Protein AF-A0A354Q6D8-F1 (afdb_monomer)

Mean predicted aligned error: 4.7 Å

Structure (mmCIF, N/CA/C/O backbone):
data_AF-A0A354Q6D8-F1
#
_entry.id   AF-A0A354Q6D8-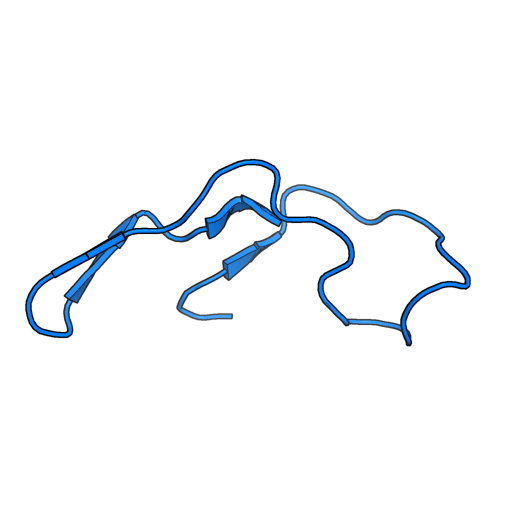F1
#
loop_
_atom_site.group_PDB
_atom_site.id
_atom_site.type_symbol
_atom_site.label_atom_id
_atom_site.label_alt_id
_atom_site.label_comp_id
_atom_site.label_asym_id
_atom_site.label_entity_id
_atom_site.label_seq_id
_atom_site.pdbx_PDB_ins_code
_atom_site.Cartn_x
_atom_site.Cartn_y
_atom_site.Cartn_z
_atom_site.occupancy
_atom_site.B_iso_or_equiv
_atom_site.auth_seq_id
_atom_site.auth_comp_id
_atom_site.auth_asym_id
_atom_site.auth_atom_id
_atom_site.pdbx_PDB_model_num
ATOM 1 N N . PRO A 1 1 ? -2.347 -4.891 2.895 1.00 61.97 1 PRO A N 1
ATOM 2 C CA . PRO A 1 1 ? -2.853 -5.313 1.564 1.00 61.97 1 PRO A CA 1
ATOM 3 C C . PRO A 1 1 ? -4.311 -4.919 1.287 1.00 61.97 1 PRO A C 1
ATOM 5 O O . PRO A 1 1 ? -4.584 -4.396 0.223 1.00 61.97 1 PRO A O 1
ATOM 8 N N . ASN A 1 2 ? -5.255 -5.135 2.213 1.00 75.31 2 ASN A N 1
ATOM 9 C CA . ASN A 1 2 ? -6.676 -4.901 1.897 1.00 75.31 2 ASN A CA 1
ATOM 10 C C . ASN A 1 2 ? -7.026 -3.422 1.655 1.00 75.31 2 ASN A C 1
ATOM 12 O O . ASN A 1 2 ? -7.970 -3.143 0.931 1.00 75.31 2 ASN A O 1
ATOM 16 N N . VAL A 1 3 ? -6.263 -2.491 2.239 1.00 82.44 3 VAL A N 1
ATOM 17 C CA . VAL A 1 3 ? -6.473 -1.032 2.143 1.00 82.44 3 VAL A CA 1
ATOM 18 C C . VAL A 1 3 ? -5.483 -0.320 1.218 1.00 82.44 3 VAL A C 1
ATOM 20 O O . VAL A 1 3 ? -5.683 0.854 0.921 1.00 82.44 3 VAL A O 1
ATOM 23 N N . HIS A 1 4 ? -4.441 -1.017 0.757 1.00 87.88 4 HIS A N 1
ATOM 24 C CA . HIS A 1 4 ? -3.364 -0.455 -0.058 1.00 87.88 4 HIS A CA 1
ATOM 25 C C . HIS A 1 4 ? -3.201 -1.281 -1.327 1.00 87.88 4 HIS A C 1
ATOM 27 O O . HIS A 1 4 ? -3.050 -2.502 -1.255 1.00 87.88 4 HIS A O 1
ATOM 33 N N . GLN A 1 5 ? -3.209 -0.612 -2.468 1.00 86.94 5 GLN A N 1
ATOM 34 C CA . GLN A 1 5 ? -2.971 -1.205 -3.769 1.00 86.94 5 GLN A CA 1
ATOM 35 C C . GLN A 1 5 ? -1.605 -0.743 -4.266 1.00 86.94 5 GLN A C 1
ATOM 37 O O . GLN A 1 5 ? -1.444 0.431 -4.583 1.00 86.94 5 GLN A O 1
ATOM 42 N N . ALA A 1 6 ? -0.652 -1.674 -4.331 1.00 89.00 6 ALA A N 1
ATOM 43 C CA . ALA A 1 6 ? 0.673 -1.412 -4.878 1.00 89.00 6 ALA A CA 1
ATOM 44 C C . ALA A 1 6 ? 0.586 -1.229 -6.398 1.00 89.00 6 ALA A C 1
ATOM 46 O O . ALA A 1 6 ? 0.100 -2.117 -7.107 1.00 89.00 6 ALA A O 1
ATOM 47 N N . VAL A 1 7 ? 1.030 -0.076 -6.885 1.00 86.31 7 VAL A N 1
ATOM 48 C CA . VAL A 1 7 ? 1.050 0.294 -8.307 1.00 86.31 7 VAL A CA 1
ATOM 49 C C . VAL A 1 7 ? 2.457 0.138 -8.888 1.00 86.31 7 VAL A C 1
ATOM 51 O O . VAL A 1 7 ? 2.603 -0.085 -10.089 1.00 86.31 7 VAL A O 1
ATOM 54 N N . GLY A 1 8 ? 3.488 0.176 -8.041 1.00 85.44 8 GLY A N 1
ATOM 55 C CA . GLY A 1 8 ? 4.876 -0.035 -8.436 1.00 85.44 8 GLY A CA 1
ATOM 56 C C . GLY A 1 8 ? 5.774 -0.411 -7.263 1.00 85.44 8 GL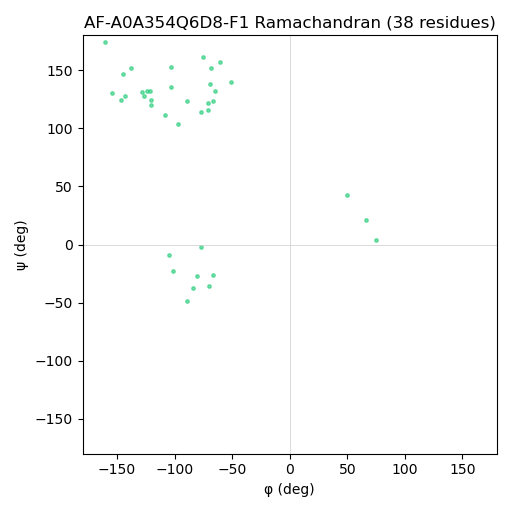Y A C 1
ATOM 57 O O . GLY A 1 8 ? 5.351 -0.432 -6.111 1.00 85.44 8 GLY A O 1
ATOM 58 N N . VAL A 1 9 ? 7.026 -0.729 -7.580 1.00 86.94 9 VAL A N 1
ATOM 59 C CA . VAL A 1 9 ? 8.097 -0.916 -6.597 1.00 86.94 9 VAL A CA 1
ATOM 60 C C . VAL A 1 9 ? 9.192 0.081 -6.942 1.00 86.94 9 VAL A C 1
ATOM 62 O O . VAL A 1 9 ? 9.568 0.201 -8.109 1.00 86.94 9 VAL A O 1
ATOM 65 N N . VAL A 1 10 ? 9.678 0.803 -5.937 1.00 84.56 10 VAL A N 1
ATOM 66 C CA . VAL A 1 10 ? 10.753 1.787 -6.073 1.00 84.56 10 VAL A CA 1
ATOM 67 C C . VAL A 1 10 ? 11.856 1.412 -5.097 1.00 84.56 10 VAL A C 1
ATOM 69 O O . VAL A 1 10 ? 11.579 1.139 -3.930 1.00 84.56 10 VAL A O 1
ATOM 72 N N . GLU A 1 11 ? 13.099 1.395 -5.574 1.00 81.31 11 GLU A N 1
ATOM 73 C CA . GLU A 1 11 ? 14.263 1.225 -4.708 1.00 81.31 11 GLU A CA 1
ATOM 74 C C . GLU A 1 11 ? 14.451 2.503 -3.882 1.00 81.31 11 GLU A C 1
ATOM 76 O O . GLU A 1 11 ? 14.660 3.588 -4.427 1.00 81.31 11 GLU A O 1
ATOM 81 N N . SER A 1 12 ? 14.315 2.385 -2.562 1.00 81.62 12 SER A N 1
ATOM 82 C CA . SER A 1 12 ? 14.468 3.496 -1.627 1.00 81.62 12 SER A CA 1
ATOM 83 C C . SER A 1 12 ? 15.145 3.012 -0.357 1.00 81.62 12 SER A C 1
ATOM 85 O O . SER A 1 12 ? 14.662 2.091 0.290 1.00 81.62 12 SER A O 1
ATOM 87 N N . ASP A 1 13 ? 16.213 3.695 0.050 1.00 84.38 13 ASP A N 1
ATOM 88 C CA . ASP A 1 13 ? 16.908 3.432 1.318 1.00 84.38 13 ASP A CA 1
ATOM 89 C C . ASP A 1 13 ? 16.148 3.996 2.534 1.00 84.38 13 ASP A C 1
ATOM 91 O O . ASP A 1 13 ? 16.594 3.883 3.676 1.00 84.38 13 ASP A O 1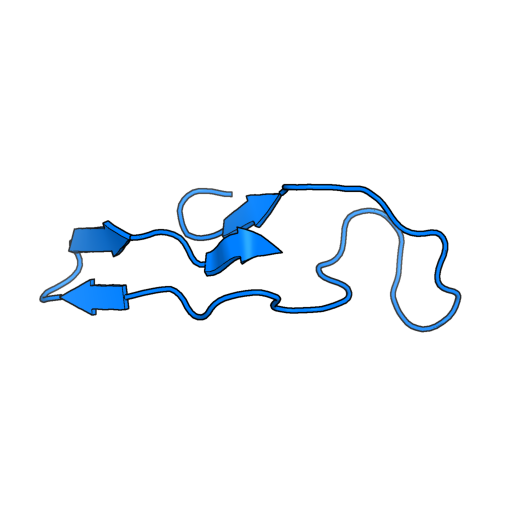
ATOM 95 N N . SER A 1 14 ? 15.012 4.663 2.298 1.00 83.00 14 SER A N 1
ATOM 96 C CA . SER A 1 14 ? 14.267 5.379 3.341 1.00 83.00 14 SER A CA 1
ATOM 97 C C . SER A 1 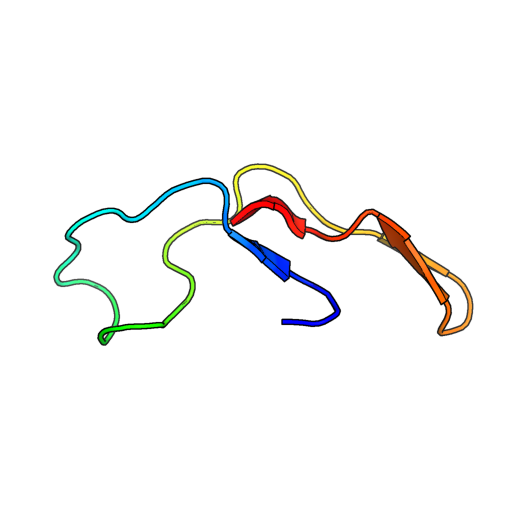14 ? 13.392 4.457 4.187 1.00 83.00 14 SER A C 1
ATOM 99 O O . SER A 1 14 ? 13.094 4.784 5.337 1.00 83.00 14 SER A O 1
ATOM 101 N N . VAL A 1 15 ? 12.957 3.324 3.630 1.00 84.25 15 VAL A N 1
ATOM 102 C CA . VAL A 1 15 ? 12.102 2.349 4.314 1.00 84.25 15 VAL A CA 1
ATOM 103 C C . VAL A 1 15 ? 12.572 0.918 4.028 1.00 84.25 15 VAL A C 1
ATOM 105 O O . VAL A 1 15 ? 13.147 0.672 2.974 1.00 84.25 15 VAL A O 1
ATOM 108 N N . PRO A 1 16 ? 12.329 -0.035 4.945 1.00 82.12 16 PRO A N 1
ATOM 109 C CA . PRO A 1 16 ? 12.635 -1.445 4.722 1.00 82.12 16 PRO A CA 1
ATOM 110 C C . PRO A 1 16 ? 11.878 -2.053 3.535 1.00 82.12 16 PRO A C 1
ATOM 112 O O . PRO A 1 16 ? 10.774 -1.622 3.191 1.00 82.12 16 PRO A O 1
ATOM 115 N N . ASP A 1 17 ? 12.430 -3.134 2.986 1.00 80.19 17 ASP A N 1
ATOM 116 C CA . ASP A 1 17 ? 11.797 -3.920 1.927 1.00 80.19 17 ASP A CA 1
ATOM 117 C C . ASP A 1 17 ? 10.355 -4.322 2.280 1.00 80.19 17 ASP A C 1
ATOM 119 O O . ASP A 1 17 ? 10.054 -4.760 3.394 1.00 80.19 17 ASP A O 1
ATOM 123 N N . ASN A 1 18 ? 9.467 -4.254 1.283 1.00 81.56 18 ASN A N 1
ATOM 124 C CA . ASN A 1 18 ? 8.026 -4.534 1.392 1.00 81.56 18 ASN A CA 1
ATOM 125 C C . ASN A 1 18 ? 7.232 -3.550 2.268 1.00 81.56 18 ASN A C 1
ATOM 127 O O . ASN A 1 18 ? 6.122 -3.872 2.709 1.00 81.56 18 ASN A O 1
ATOM 131 N N . GLN A 1 19 ? 7.760 -2.348 2.495 1.00 84.81 19 GLN A N 1
ATOM 132 C CA . GLN A 1 19 ? 7.036 -1.264 3.146 1.00 84.81 19 GLN A CA 1
ATOM 133 C C . GLN A 1 19 ? 6.560 -0.211 2.135 1.00 84.81 19 GLN A C 1
ATOM 135 O O . GLN A 1 19 ? 7.128 -0.047 1.060 1.00 84.81 19 GLN A O 1
ATOM 140 N N . VAL A 1 20 ? 5.471 0.485 2.472 1.00 82.88 20 VAL A N 1
ATOM 141 C CA . VAL A 1 20 ? 4.945 1.591 1.661 1.00 82.88 20 VAL A CA 1
ATOM 142 C C . VAL A 1 20 ? 5.943 2.745 1.697 1.00 82.88 20 VAL A C 1
ATOM 144 O O . VAL A 1 20 ? 6.285 3.217 2.781 1.00 82.88 20 VAL A O 1
ATOM 147 N N . VAL A 1 21 ? 6.396 3.178 0.520 1.00 84.94 21 VAL A N 1
ATOM 148 C CA . VAL A 1 21 ? 7.355 4.281 0.358 1.00 84.94 21 VAL A CA 1
ATOM 149 C C . VAL A 1 21 ? 6.619 5.615 0.243 1.00 84.94 21 VAL A C 1
ATOM 151 O O . VAL A 1 21 ? 6.949 6.567 0.945 1.00 84.94 21 VAL A O 1
ATOM 154 N N . GLU A 1 22 ? 5.601 5.677 -0.617 1.00 83.56 22 GLU A N 1
ATOM 155 C CA . GLU A 1 22 ? 4.846 6.892 -0.913 1.00 83.56 22 GLU A CA 1
ATOM 156 C C . GLU A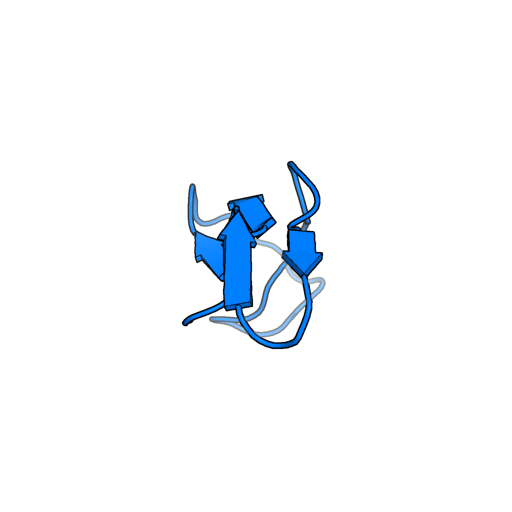 1 22 ? 3.371 6.559 -1.169 1.00 83.56 22 GLU A C 1
ATOM 158 O O . GLU A 1 22 ? 3.042 5.510 -1.714 1.00 83.56 22 GLU A O 1
ATOM 163 N N . GLU A 1 23 ? 2.471 7.464 -0.783 1.00 84.62 23 GLU A N 1
ATOM 164 C CA . GLU A 1 23 ? 1.060 7.396 -1.160 1.00 84.62 23 GLU A CA 1
ATOM 165 C C . GLU A 1 23 ? 0.809 8.295 -2.375 1.00 84.62 23 GLU A C 1
ATOM 167 O O . GLU A 1 23 ? 0.701 9.515 -2.247 1.00 84.62 23 GLU A O 1
ATOM 172 N N . CYS A 1 24 ? 0.662 7.703 -3.562 1.00 85.12 24 CYS A N 1
ATOM 173 C CA . CYS A 1 24 ? 0.360 8.464 -4.775 1.00 85.12 24 CYS A CA 1
ATOM 174 C C . CYS A 1 24 ? -1.072 9.022 -4.756 1.00 85.12 24 CYS A C 1
ATOM 176 O O . CYS A 1 24 ? -1.333 10.108 -5.274 1.00 85.12 24 CYS A O 1
ATOM 178 N N . LEU A 1 25 ? -2.027 8.266 -4.193 1.00 87.31 25 LEU A N 1
ATOM 179 C CA . LEU A 1 25 ? -3.432 8.673 -4.085 1.00 87.31 25 LEU A CA 1
ATOM 180 C C . LEU A 1 25 ? -4.075 8.128 -2.802 1.00 87.31 25 LEU A C 1
ATOM 182 O O . LEU A 1 25 ? -4.163 6.916 -2.616 1.00 87.31 25 LEU A O 1
ATOM 186 N N . GLY A 1 26 ? -4.635 9.021 -1.979 1.00 88.12 26 GLY A N 1
ATOM 187 C CA . GLY A 1 26 ? -5.222 8.665 -0.681 1.00 88.12 26 GLY A CA 1
ATOM 188 C C . GLY A 1 26 ? -6.459 7.760 -0.767 1.00 88.12 26 GLY A C 1
ATOM 189 O O . GLY A 1 26 ? -7.393 8.019 -1.529 1.00 88.12 26 GLY A O 1
ATOM 190 N N . GLY A 1 27 ? -6.489 6.694 0.027 1.00 90.31 27 GLY A N 1
ATOM 191 C CA . GLY A 1 27 ? -7.635 5.783 0.122 1.00 90.31 27 GLY A CA 1
ATOM 192 C C . GLY A 1 27 ? -8.806 6.370 0.917 1.00 90.31 27 GLY A C 1
ATOM 193 O O . GLY A 1 27 ? -8.637 7.292 1.711 1.00 90.31 27 GLY A O 1
ATOM 194 N N . TYR A 1 28 ? -10.004 5.806 0.740 1.00 91.56 28 TYR A N 1
ATOM 195 C CA . TYR A 1 28 ? -11.193 6.184 1.511 1.00 91.56 28 TYR A CA 1
ATOM 196 C C . TYR A 1 28 ? -11.862 4.960 2.129 1.00 91.56 28 TYR A C 1
ATOM 198 O O . TYR A 1 28 ? -12.172 3.977 1.445 1.00 91.56 28 TYR A O 1
ATOM 206 N N . ILE A 1 29 ? -12.14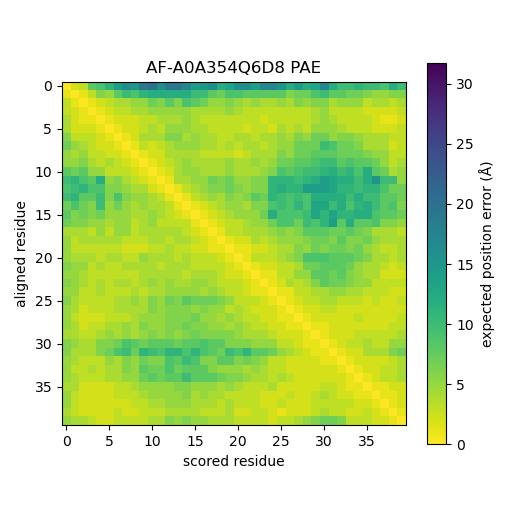9 5.062 3.426 1.00 91.38 29 ILE A N 1
ATOM 207 C CA . ILE A 1 29 ? -12.900 4.070 4.191 1.00 91.38 29 ILE A CA 1
ATOM 208 C C . ILE A 1 29 ? -14.133 4.763 4.764 1.00 91.38 29 ILE A C 1
ATOM 210 O O . ILE A 1 29 ? -14.018 5.769 5.461 1.00 91.38 29 ILE A O 1
ATOM 214 N N . LEU A 1 30 ? -15.313 4.219 4.4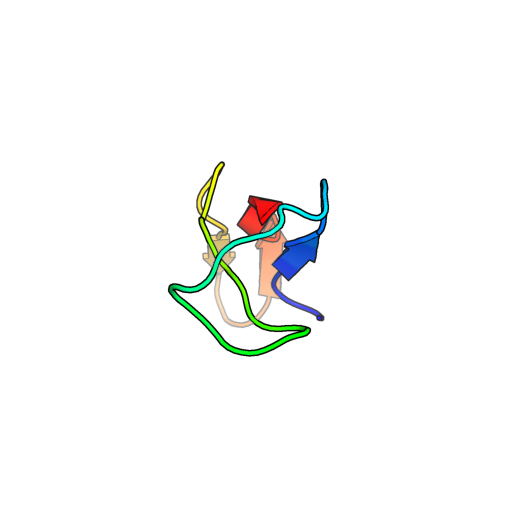78 1.00 91.81 30 LEU A N 1
ATOM 215 C CA . LEU A 1 30 ? -16.586 4.727 4.977 1.00 91.81 30 LEU A CA 1
ATOM 216 C C . LEU A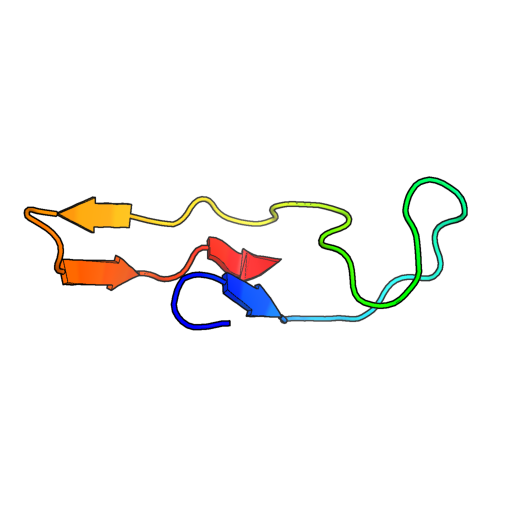 1 30 ? -17.276 3.631 5.784 1.00 91.81 30 LEU A C 1
ATOM 218 O O . LEU A 1 30 ? -17.573 2.561 5.256 1.00 91.81 30 LEU A O 1
ATOM 222 N N . HIS A 1 31 ? -17.531 3.895 7.067 1.00 90.75 31 HIS A N 1
ATOM 223 C CA . HIS A 1 31 ? -18.202 2.958 7.979 1.00 90.75 31 HIS A CA 1
ATOM 224 C C . HIS A 1 31 ? -17.598 1.539 7.961 1.00 90.75 31 HIS A C 1
ATOM 226 O O . HIS A 1 31 ? -18.313 0.541 7.907 1.00 90.75 31 HIS A O 1
ATOM 232 N N . GLY A 1 32 ? -16.265 1.440 7.949 1.00 85.56 32 GLY A N 1
ATOM 233 C CA . GLY A 1 32 ? -15.558 0.155 7.927 1.00 85.56 32 GLY A CA 1
ATOM 234 C C . GLY A 1 32 ? -15.578 -0.576 6.578 1.00 85.56 32 GLY A C 1
ATOM 235 O O . GLY A 1 32 ? -15.036 -1.675 6.485 1.00 85.56 32 GLY A O 1
ATOM 236 N N . ARG A 1 33 ? -16.156 0.016 5.522 1.00 88.19 33 ARG A N 1
ATOM 237 C CA . ARG A 1 33 ? -16.050 -0.479 4.144 1.00 88.19 33 ARG A CA 1
ATOM 238 C C . ARG A 1 33 ? -15.059 0.350 3.344 1.00 88.19 33 ARG A C 1
ATOM 240 O O . ARG A 1 33 ? -15.072 1.578 3.385 1.00 88.19 33 ARG A O 1
ATOM 247 N N . ILE A 1 34 ? -14.220 -0.343 2.588 1.00 88.06 34 ILE A N 1
ATOM 248 C CA . ILE A 1 34 ? -13.250 0.273 1.688 1.00 88.06 34 ILE A CA 1
ATOM 249 C C . ILE A 1 34 ? -14.011 0.739 0.452 1.00 88.06 34 ILE A C 1
ATOM 251 O O . ILE A 1 34 ? -14.565 -0.077 -0.281 1.00 88.06 34 ILE A O 1
ATOM 255 N N . ILE A 1 35 ? -14.069 2.055 0.256 1.00 90.38 35 ILE A N 1
ATOM 256 C CA . ILE A 1 35 ? -14.662 2.660 -0.942 1.00 90.38 35 ILE A CA 1
ATOM 257 C C . ILE A 1 35 ? -13.619 2.697 -2.056 1.00 90.38 35 ILE A C 1
ATOM 259 O O . ILE A 1 35 ? -13.932 2.455 -3.219 1.00 90.38 35 ILE A O 1
ATOM 263 N N . ARG A 1 36 ? -12.363 2.966 -1.686 1.00 90.38 36 ARG A N 1
ATOM 264 C CA . ARG A 1 36 ? -11.215 2.944 -2.587 1.00 90.38 36 ARG A CA 1
ATOM 265 C C . ARG A 1 36 ? -9.936 2.674 -1.790 1.00 90.38 36 ARG A C 1
ATOM 267 O O . ARG A 1 36 ? -9.728 3.368 -0.793 1.00 90.38 36 ARG A O 1
ATOM 274 N N . PRO A 1 37 ? -9.086 1.718 -2.195 1.00 89.50 37 PRO A N 1
ATOM 275 C CA . PRO A 1 37 ? -7.781 1.535 -1.568 1.00 89.50 37 PRO A CA 1
ATOM 276 C C . PRO A 1 37 ? -6.860 2.722 -1.880 1.00 89.50 37 PRO A C 1
ATOM 278 O O . PRO A 1 37 ? -7.012 3.376 -2.916 1.00 89.50 37 PRO A O 1
ATOM 281 N N . ALA A 1 38 ? -5.913 3.009 -0.987 1.00 90.31 38 ALA A N 1
ATOM 282 C CA . ALA A 1 38 ? -4.851 3.963 -1.292 1.00 90.31 38 ALA A CA 1
ATOM 283 C C . ALA A 1 38 ? -3.926 3.351 -2.346 1.00 90.31 38 ALA A C 1
ATOM 285 O O . ALA A 1 38 ? -3.627 2.156 -2.276 1.00 90.31 38 ALA A O 1
ATOM 286 N N . MET A 1 39 ? -3.505 4.151 -3.319 1.00 90.06 39 MET A N 1
ATOM 287 C CA . MET A 1 39 ? -2.487 3.724 -4.275 1.00 90.06 39 MET A CA 1
ATOM 288 C C . MET A 1 39 ? -1.121 4.068 -3.714 1.00 90.06 39 MET A C 1
ATOM 290 O O . MET A 1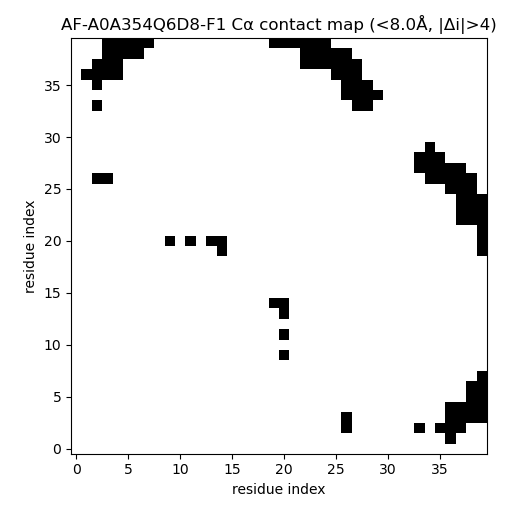 39 ? -0.873 5.231 -3.383 1.00 90.06 39 MET A O 1
ATOM 294 N N . VAL A 1 40 ? -0.297 3.034 -3.605 1.00 86.69 40 VAL A N 1
ATOM 295 C CA . VAL A 1 40 ? 1.047 3.051 -3.024 1.00 86.69 40 VAL A CA 1
ATOM 296 C C . VAL A 1 40 ? 2.064 2.437 -3.969 1.00 86.69 40 VAL A C 1
ATOM 298 O O . VAL A 1 40 ? 1.633 1.728 -4.910 1.00 86.69 40 VAL A O 1
#

Solvent-accessible surface area (backbone atoms only — not comparable to full-atom values): 2728 Å² total; per-residue (Å²): 109,94,58,43,42,76,79,68,86,77,97,56,95,86,54,64,90,96,54,87,86,55,75,83,40,86,48,42,72,56,96,90,39,78,78,40,54,17,34,50

pLDDT: mean 85.54, std 5.23, range [61.97, 91.81]

Nearest PDB structures (foldseek):
  7u2p-assembly1_B  TM=3.014E-01  e=5.272E+00  Homo sapiens
  8fpw-assembly1_A  TM=3.047E-01  e=4.573E+00  Homo sapiens
  6v6v-assembly1_A  TM=3.088E-01  e=8.673E+00  Homo sapiens

Secondary structure (DSSP, 8-state):
--SEE-------TTS-TTS----SB--EEETTEEEEPEE-

Foldseek 3Di:
DVQEDEPDDDDDPPDDPPDDDDFPADWDDDPNRTPGHTYD

Radius of gyration: 11.33 Å; Cα contacts (8 Å, |Δi|>4): 54; chains: 1; bounding box: 35×14×16 Å

Sequence (40 aa):
PNVHQAVGVVESDSVPDNQVVEECLGGYILHGRIIRPAMV